Protein AF-A0A0F5IV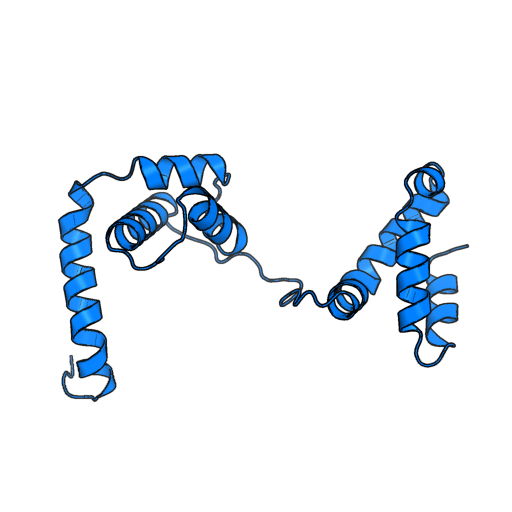I6-F1 (afdb_monomer_lite)

Radius of gyration: 23.57 Å; chains: 1; bounding box: 52×30×68 Å

Structure (mmCIF, N/CA/C/O backbone):
data_AF-A0A0F5IVI6-F1
#
_entry.id   AF-A0A0F5IVI6-F1
#
loop_
_atom_site.group_PDB
_atom_site.id
_atom_site.type_symbol
_atom_site.label_atom_id
_atom_site.label_alt_id
_atom_site.label_comp_id
_atom_site.label_asym_id
_atom_site.label_entity_id
_atom_site.label_seq_id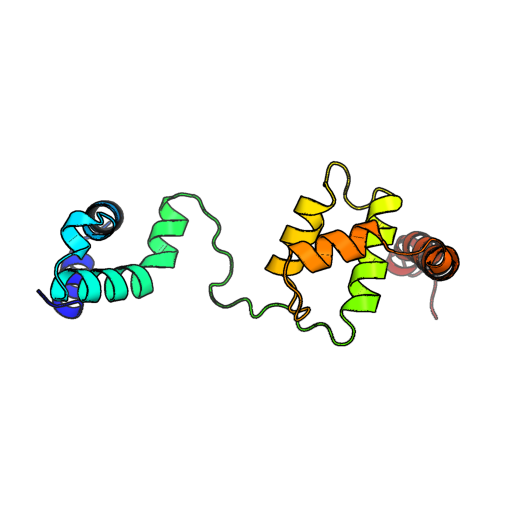
_atom_site.pdbx_PDB_ins_code
_atom_site.Cartn_x
_atom_site.Cartn_y
_atom_site.Cartn_z
_atom_site.occupancy
_atom_site.B_iso_or_equiv
_atom_site.auth_seq_id
_atom_site.auth_comp_id
_atom_site.auth_asym_id
_atom_site.auth_atom_id
_atom_site.pdbx_PDB_model_num
ATOM 1 N N . MET A 1 1 ? -19.161 0.985 30.254 1.00 63.16 1 MET A N 1
ATOM 2 C CA . MET A 1 1 ? -19.856 0.988 28.953 1.00 63.16 1 MET A CA 1
ATOM 3 C C . MET A 1 1 ? -19.177 -0.046 28.071 1.00 63.16 1 MET A C 1
ATOM 5 O O . MET A 1 1 ? -17.954 -0.024 27.989 1.00 63.16 1 MET A O 1
ATOM 9 N N . SER A 1 2 ? -19.932 -1.001 27.534 1.00 81.50 2 SER A N 1
ATOM 10 C CA . SER A 1 2 ? -19.431 -2.047 26.636 1.00 81.50 2 SER A CA 1
ATOM 11 C C . SER A 1 2 ? -19.755 -1.683 25.184 1.00 81.50 2 SER A C 1
ATOM 13 O O . SER A 1 2 ? -20.630 -0.854 24.934 1.00 81.50 2 SER A O 1
ATOM 15 N N . TYR A 1 3 ? -19.045 -2.290 24.232 1.00 82.56 3 TYR A N 1
ATOM 16 C CA . TYR A 1 3 ? -19.283 -2.054 22.808 1.00 82.56 3 TYR A CA 1
ATOM 17 C C . TYR A 1 3 ? -20.717 -2.407 22.352 1.00 82.56 3 TYR A C 1
ATOM 19 O O . TYR A 1 3 ? -21.322 -1.554 21.713 1.00 82.56 3 TYR A O 1
ATOM 27 N N . PRO A 1 4 ? -21.321 -3.549 22.747 1.00 85.38 4 PRO A N 1
ATOM 28 C CA . PRO A 1 4 ? -22.688 -3.885 22.330 1.00 85.38 4 PRO A CA 1
ATOM 29 C C . PRO A 1 4 ? -23.729 -2.834 22.737 1.00 85.38 4 PRO A C 1
ATOM 31 O O . PRO A 1 4 ? -24.605 -2.479 21.960 1.00 85.38 4 PRO A O 1
ATOM 34 N N . SER A 1 5 ? -23.598 -2.264 23.940 1.00 84.31 5 SER A N 1
ATOM 35 C CA . SER A 1 5 ? -24.501 -1.198 24.394 1.00 84.31 5 SER A CA 1
ATOM 36 C C . SER A 1 5 ? -24.305 0.114 23.627 1.00 84.31 5 SER A C 1
ATOM 38 O O . SER A 1 5 ? -25.240 0.904 23.502 1.00 84.31 5 SER A O 1
ATOM 40 N N . LEU A 1 6 ? -23.091 0.371 23.131 1.00 85.56 6 LEU A N 1
ATOM 41 C CA . LEU A 1 6 ? -22.793 1.531 22.294 1.00 85.56 6 LEU A CA 1
ATOM 42 C C . LEU A 1 6 ? -23.361 1.345 20.880 1.00 85.56 6 LEU A C 1
ATOM 44 O O . LEU A 1 6 ? -23.994 2.260 20.366 1.00 85.56 6 LEU A O 1
ATOM 48 N N . GLU A 1 7 ? -23.170 0.169 20.285 1.00 87.44 7 GLU A N 1
ATOM 49 C CA . GLU A 1 7 ? -23.711 -0.200 18.972 1.00 87.44 7 GLU A CA 1
ATOM 50 C C . GLU A 1 7 ? -25.238 -0.071 18.940 1.00 87.44 7 GLU A C 1
ATOM 52 O O . GLU A 1 7 ? -25.770 0.674 18.120 1.00 87.44 7 GLU A O 1
ATOM 57 N N . GLU A 1 8 ? -25.932 -0.653 19.922 1.00 88.31 8 GLU A N 1
ATOM 58 C CA . GLU A 1 8 ? -27.390 -0.548 20.043 1.00 88.31 8 GLU A CA 1
ATOM 59 C C . GLU A 1 8 ? -27.856 0.917 20.159 1.00 88.31 8 GLU A C 1
ATOM 61 O O . GLU A 1 8 ? -28.879 1.316 19.599 1.00 88.31 8 GLU A O 1
ATOM 66 N N . SER A 1 9 ? -27.084 1.756 20.858 1.00 85.69 9 SER A N 1
ATOM 67 C CA . SER A 1 9 ? -27.388 3.184 20.999 1.00 85.69 9 SER A CA 1
ATOM 68 C C . SER A 1 9 ? -27.209 3.949 19.684 1.00 85.69 9 SER A C 1
ATOM 70 O O . SER A 1 9 ? -28.005 4.836 19.381 1.00 85.69 9 SER A O 1
ATOM 72 N N . ILE A 1 10 ? -26.185 3.607 18.896 1.00 85.75 10 ILE A N 1
ATOM 73 C CA . ILE A 1 10 ? -25.909 4.204 17.582 1.00 85.75 10 ILE A CA 1
ATOM 74 C C . ILE A 1 10 ? -26.985 3.794 16.568 1.00 85.75 10 ILE A C 1
ATOM 76 O O . ILE A 1 10 ? -27.438 4.628 15.784 1.00 85.75 10 ILE A O 1
ATOM 80 N N . GLU A 1 11 ? -27.420 2.534 16.579 1.00 85.62 11 GLU A N 1
ATOM 81 C CA . GLU A 1 11 ? -28.422 2.007 15.642 1.00 85.62 11 GLU A CA 1
ATOM 82 C C . GLU A 1 11 ? -29.820 2.596 15.845 1.00 85.62 11 GLU A C 1
ATOM 84 O O . GLU A 1 11 ? -30.561 2.786 14.881 1.00 85.62 11 GLU A O 1
ATOM 89 N N . ARG A 1 12 ? -30.171 2.960 17.083 1.00 88.25 12 ARG A N 1
ATOM 90 C CA . ARG A 1 12 ? -31.447 3.625 17.394 1.00 88.25 12 ARG A CA 1
ATOM 91 C C . ARG A 1 12 ? -31.563 5.028 16.789 1.00 88.25 12 ARG A C 1
ATOM 93 O O . ARG A 1 12 ? -32.671 5.555 16.687 1.00 88.25 12 ARG A O 1
ATOM 100 N N . VAL A 1 13 ? -30.452 5.646 16.391 1.00 84.62 13 VAL A N 1
ATOM 101 C CA . VAL A 1 13 ? -30.432 6.995 15.822 1.00 84.62 13 VAL A CA 1
ATOM 102 C C . VAL A 1 13 ? -30.460 6.924 14.294 1.00 84.62 13 VAL A C 1
ATOM 104 O O . VAL A 1 13 ? -29.542 6.409 13.658 1.00 84.62 13 VAL A O 1
ATOM 107 N N . LYS A 1 14 ? -31.501 7.494 13.671 1.00 77.38 14 LYS A N 1
ATOM 108 C CA . LYS A 1 14 ? -31.527 7.687 12.211 1.00 77.38 14 LYS A CA 1
ATOM 109 C C . LYS A 1 14 ? -30.444 8.685 11.793 1.00 77.38 14 LYS A C 1
ATOM 111 O O . LYS A 1 14 ? -30.269 9.705 12.452 1.00 77.38 14 LYS A O 1
ATOM 116 N N . ASN A 1 15 ? -29.763 8.415 10.677 1.00 76.88 15 ASN A N 1
ATOM 117 C CA . ASN A 1 15 ? -28.647 9.227 10.169 1.00 76.88 15 ASN A CA 1
ATOM 118 C C . ASN A 1 15 ? -27.517 9.401 11.203 1.00 76.88 15 ASN A C 1
ATOM 120 O O . ASN A 1 15 ? -27.047 10.505 11.474 1.00 76.88 15 ASN A O 1
ATOM 124 N N . ASN A 1 16 ? -27.067 8.289 11.786 1.00 82.81 16 ASN A N 1
ATOM 125 C CA . ASN A 1 16 ? -26.068 8.264 12.856 1.00 82.81 16 ASN A CA 1
ATOM 126 C C . ASN A 1 16 ? -24.623 8.595 12.435 1.00 82.81 16 ASN A C 1
ATOM 128 O O . ASN A 1 16 ? -23.730 8.592 13.284 1.00 82.81 16 ASN A O 1
ATOM 132 N N . SER A 1 17 ? -24.369 8.914 11.166 1.00 81.44 17 SER A N 1
ATOM 133 C CA . SER A 1 17 ? -23.021 9.156 10.639 1.00 81.44 17 SER A CA 1
ATOM 134 C C . SER A 1 17 ? -22.271 10.265 11.383 1.00 81.44 17 SER A C 1
ATOM 136 O O . SER A 1 17 ? -21.089 10.115 11.685 1.00 81.44 17 SER A O 1
ATOM 138 N N . HIS A 1 18 ? -22.970 11.336 11.772 1.00 83.44 18 HIS A N 1
ATOM 139 C CA . HIS A 1 18 ? -22.389 12.413 12.576 1.00 83.44 18 HIS A CA 1
ATOM 140 C C . HIS A 1 18 ? -21.906 11.921 13.952 1.00 83.44 18 HIS A C 1
ATOM 142 O O . HIS A 1 18 ? -20.807 12.260 14.386 1.00 83.44 18 HIS A O 1
ATOM 148 N N . TYR A 1 19 ? -22.684 11.063 14.619 1.00 86.94 19 TYR A N 1
ATOM 149 C CA . TYR A 1 19 ? -22.314 10.495 15.918 1.00 86.94 19 TYR A CA 1
ATOM 150 C C . TYR A 1 19 ? -21.155 9.509 15.809 1.00 86.94 19 TYR A C 1
ATOM 152 O O . TYR A 1 19 ? -20.283 9.505 16.672 1.00 86.94 19 TYR A O 1
ATOM 160 N N . ILE A 1 20 ? -21.110 8.715 14.737 1.00 89.06 20 ILE A N 1
ATOM 161 C CA . ILE A 1 20 ? -19.980 7.823 14.453 1.00 89.06 20 ILE A CA 1
ATOM 162 C C . ILE A 1 20 ? -18.688 8.642 14.313 1.00 89.06 20 ILE A C 1
ATOM 164 O O . ILE A 1 20 ? -17.672 8.272 14.896 1.00 89.06 20 ILE A O 1
ATOM 168 N N . LEU A 1 21 ? -18.719 9.787 13.626 1.00 89.19 21 LEU A N 1
ATOM 169 C CA . LEU A 1 21 ? -17.545 10.658 13.518 1.00 89.19 21 LEU A CA 1
ATOM 170 C C . LEU A 1 21 ? -17.147 11.308 14.849 1.00 89.19 21 LEU A C 1
ATOM 172 O O . LEU A 1 21 ? -15.966 11.318 15.191 1.00 89.19 21 LEU A O 1
ATOM 176 N N . LEU A 1 22 ? -18.108 11.814 15.626 1.00 89.88 22 LEU A N 1
ATOM 177 C CA . LEU A 1 22 ? -17.824 12.375 16.952 1.00 89.88 22 LEU A CA 1
ATOM 178 C C . LEU A 1 22 ? -17.221 11.329 17.899 1.00 89.88 22 LEU A C 1
ATOM 180 O O . LEU A 1 22 ? -16.283 11.622 18.639 1.00 89.88 22 LEU A O 1
ATOM 184 N N . LEU A 1 23 ? -17.726 10.095 17.852 1.00 91.56 23 LEU A N 1
ATOM 185 C CA . LEU A 1 23 ? -17.176 8.978 18.614 1.00 91.56 23 LEU A CA 1
ATOM 186 C C . LEU A 1 23 ? -15.787 8.579 18.115 1.00 91.56 23 LEU A C 1
ATOM 188 O O . LEU A 1 23 ? -14.931 8.277 18.939 1.00 91.56 23 LEU A O 1
ATOM 192 N N . ALA A 1 24 ? -15.535 8.624 16.805 1.00 90.81 24 ALA A N 1
ATOM 193 C CA . ALA A 1 24 ? -14.205 8.398 16.246 1.00 90.81 24 ALA A CA 1
ATOM 194 C C . ALA A 1 24 ? -13.193 9.445 16.742 1.00 90.81 24 ALA A C 1
ATOM 196 O O . ALA A 1 24 ? -12.083 9.081 17.121 1.00 90.81 24 ALA A O 1
ATOM 197 N N . LEU A 1 25 ? -13.586 10.720 16.817 1.00 89.25 25 LEU A N 1
ATOM 198 C CA . LEU A 1 25 ? -12.772 11.789 17.408 1.00 89.25 25 LEU A CA 1
ATOM 199 C C . LEU A 1 25 ? -12.491 11.531 18.894 1.00 89.25 25 LEU A C 1
ATOM 201 O O . LEU A 1 25 ? -11.335 11.510 19.309 1.00 89.25 25 LEU A O 1
ATOM 205 N N . LEU A 1 26 ? -13.535 11.268 19.685 1.00 92.25 26 LEU A N 1
ATOM 206 C CA . LEU A 1 26 ? -13.413 11.036 21.126 1.00 92.25 26 LEU A CA 1
ATOM 207 C C . LEU A 1 26 ? -12.565 9.798 21.455 1.00 92.25 26 LEU A C 1
ATOM 209 O O . LEU A 1 26 ? -11.709 9.836 22.334 1.00 92.25 26 LEU A O 1
ATOM 213 N N . LEU A 1 27 ? -12.815 8.681 20.771 1.00 91.56 27 LEU A N 1
ATOM 214 C CA . LEU A 1 27 ? -12.124 7.411 21.007 1.00 91.56 27 LEU A CA 1
ATOM 215 C C . LEU A 1 27 ? -10.737 7.370 20.359 1.00 91.56 27 LEU A C 1
ATOM 217 O O . LEU A 1 27 ? -9.937 6.499 20.706 1.00 91.56 27 LEU A O 1
ATOM 221 N N . GLY A 1 28 ? -10.453 8.284 19.429 1.00 86.12 28 GLY A N 1
ATOM 222 C CA . GLY A 1 28 ? -9.134 8.492 18.841 1.00 86.12 28 GLY A CA 1
ATOM 223 C C . GLY A 1 28 ? -8.164 9.223 19.772 1.00 86.12 28 GLY A C 1
ATOM 224 O O . GLY A 1 28 ? -6.955 9.044 19.626 1.00 86.12 28 GLY A O 1
ATOM 225 N N . ASP A 1 29 ? -8.673 9.980 20.749 1.00 89.88 29 ASP A N 1
ATOM 226 C CA . ASP A 1 29 ? -7.858 10.754 21.687 1.00 89.88 29 ASP A CA 1
ATOM 227 C C . ASP A 1 29 ? -6.979 9.832 22.571 1.00 89.88 29 ASP A C 1
ATOM 229 O O . ASP A 1 29 ? -7.497 8.983 23.314 1.00 89.88 29 ASP A O 1
ATOM 233 N N . PRO A 1 30 ? -5.639 9.973 22.526 1.00 86.75 30 PRO A N 1
ATOM 234 C CA . PRO A 1 30 ? -4.728 9.153 23.319 1.00 86.75 30 PRO A CA 1
ATOM 235 C C . PRO A 1 30 ? -4.932 9.296 24.835 1.00 86.75 30 PRO A C 1
ATOM 237 O O . PRO A 1 30 ? -4.709 8.322 25.558 1.00 86.75 30 PRO A O 1
ATOM 240 N N . GLU A 1 31 ? -5.405 10.442 25.332 1.00 89.69 31 GLU A N 1
ATOM 241 C CA . GLU A 1 31 ? -5.694 10.656 26.755 1.00 89.69 31 GLU A CA 1
ATOM 242 C C . GLU A 1 31 ? -6.862 9.786 27.232 1.00 89.69 31 GLU A C 1
ATOM 244 O O . GLU A 1 31 ? -6.786 9.147 28.288 1.00 89.69 31 GLU A O 1
ATOM 249 N N . ILE A 1 32 ? -7.910 9.666 26.413 1.00 86.31 32 ILE A N 1
ATOM 250 C CA . ILE A 1 32 ? -9.057 8.786 26.679 1.00 86.31 32 ILE A CA 1
ATOM 251 C C . ILE A 1 32 ? -8.618 7.316 26.679 1.00 86.31 32 ILE A C 1
ATOM 253 O O . ILE A 1 32 ? -9.041 6.516 27.523 1.00 86.31 32 ILE A O 1
ATOM 257 N N . ARG A 1 33 ? -7.697 6.956 25.780 1.00 85.62 33 ARG A N 1
ATOM 258 C CA . ARG A 1 33 ? -7.196 5.585 25.610 1.00 85.62 33 ARG A CA 1
ATOM 259 C C . ARG A 1 33 ? -6.213 5.124 26.689 1.00 85.62 33 ARG A C 1
ATOM 261 O O . ARG A 1 33 ? -5.907 3.932 26.738 1.00 85.62 33 ARG A O 1
ATOM 268 N N . LYS A 1 34 ? -5.774 5.994 27.610 1.00 89.62 34 LYS A N 1
ATOM 269 C CA . LYS A 1 34 ? -4.951 5.593 28.774 1.00 89.62 34 LYS A CA 1
ATOM 270 C C . LYS A 1 34 ? -5.653 4.566 29.665 1.00 89.62 34 LYS A C 1
ATOM 272 O O . LYS A 1 34 ? -5.009 3.727 30.294 1.00 89.62 34 LYS A O 1
ATOM 277 N N . ARG A 1 35 ? -6.988 4.602 29.724 1.00 89.69 35 ARG A N 1
ATOM 278 C CA . ARG A 1 35 ? -7.783 3.634 30.489 1.00 89.69 35 ARG A CA 1
ATOM 279 C C . ARG A 1 35 ? -8.025 2.371 29.660 1.00 89.69 35 ARG A C 1
ATOM 281 O O . ARG A 1 35 ? -8.612 2.434 28.584 1.00 89.69 35 ARG A O 1
ATOM 288 N N . LYS A 1 36 ? -7.663 1.199 30.202 1.00 88.00 36 LYS A N 1
ATOM 289 C CA . LYS A 1 36 ? -7.806 -0.110 29.523 1.00 88.00 36 LYS A CA 1
ATOM 290 C C . LYS A 1 36 ? -9.211 -0.371 28.967 1.00 88.00 36 LYS A C 1
ATOM 292 O O . LYS A 1 36 ? -9.340 -0.862 27.851 1.00 88.00 36 LYS A O 1
ATOM 297 N N . THR A 1 37 ? -10.250 -0.030 29.724 1.00 88.25 37 THR A N 1
ATOM 298 C CA . THR A 1 37 ? -11.655 -0.189 29.314 1.00 88.25 37 THR A CA 1
ATOM 299 C C . THR A 1 37 ? -12.008 0.660 28.099 1.00 88.25 37 THR A C 1
ATOM 301 O O . THR A 1 37 ? -12.613 0.155 27.157 1.00 88.25 37 THR A O 1
ATOM 304 N N . TRP A 1 38 ? -11.585 1.924 28.087 1.00 90.25 38 TRP A N 1
ATOM 305 C CA . TRP A 1 38 ? -11.792 2.827 26.956 1.00 90.25 38 TRP A CA 1
ATOM 306 C C . TRP A 1 38 ? -10.977 2.411 25.734 1.00 90.25 38 TRP A C 1
ATOM 308 O O . TRP A 1 38 ? -11.492 2.456 24.624 1.00 90.25 38 TRP A O 1
ATOM 318 N N . ASN A 1 39 ? -9.755 1.909 25.922 1.00 90.00 39 ASN A N 1
ATOM 319 C CA . ASN A 1 39 ? -8.957 1.384 24.816 1.00 90.00 39 ASN A CA 1
ATOM 320 C C . ASN A 1 39 ? -9.579 0.121 24.189 1.00 90.00 39 ASN A C 1
ATOM 322 O O . ASN A 1 39 ? -9.570 -0.030 22.971 1.00 90.00 39 ASN A O 1
ATOM 326 N N . ALA A 1 40 ? -10.152 -0.776 25.000 1.00 90.50 40 ALA A N 1
ATOM 327 C CA . ALA A 1 40 ? -10.860 -1.959 24.503 1.00 90.50 40 ALA A CA 1
ATOM 328 C C . ALA A 1 40 ? -12.143 -1.587 23.736 1.00 90.50 40 ALA A C 1
ATOM 330 O O . ALA A 1 40 ? -12.423 -2.156 22.676 1.00 90.50 40 ALA A O 1
ATOM 331 N N . LEU A 1 41 ? -12.888 -0.597 24.241 1.00 91.62 41 LEU A N 1
ATOM 332 C CA . LEU A 1 41 ? -14.051 -0.032 23.558 1.00 91.62 41 LEU A CA 1
ATOM 333 C C . LEU A 1 41 ? -13.655 0.615 22.225 1.00 91.62 41 LEU A C 1
ATOM 335 O O . LEU A 1 41 ? -14.251 0.292 21.203 1.00 91.62 41 LEU A O 1
ATOM 339 N N . ALA A 1 42 ? -12.620 1.460 22.224 1.00 90.44 42 ALA A N 1
ATOM 340 C CA . ALA A 1 42 ? -12.092 2.111 21.029 1.00 90.44 42 ALA A CA 1
ATOM 341 C C . ALA A 1 42 ? -11.658 1.086 19.977 1.00 90.44 42 ALA A C 1
ATOM 343 O O . ALA A 1 42 ? -12.037 1.204 18.817 1.00 90.44 42 ALA A O 1
ATOM 344 N N . LYS A 1 43 ? -10.929 0.036 20.382 1.00 90.31 43 LYS A N 1
ATOM 345 C CA . LYS A 1 43 ? -10.509 -1.034 19.469 1.00 90.31 43 LYS A CA 1
ATOM 346 C C . LYS A 1 43 ? -11.712 -1.696 18.793 1.00 90.31 43 LYS A C 1
ATOM 348 O O . LYS A 1 43 ? -11.705 -1.852 17.581 1.00 90.31 43 LYS A O 1
ATOM 353 N N . SER A 1 44 ? -12.744 -2.036 19.563 1.00 91.19 44 SER A N 1
ATOM 354 C CA . SER A 1 44 ? -13.961 -2.666 19.028 1.00 91.19 44 SER A CA 1
ATOM 355 C C . SER A 1 44 ? -14.734 -1.715 18.106 1.00 91.19 44 SER A C 1
ATOM 357 O O . SER A 1 44 ? -15.140 -2.099 17.014 1.00 91.19 44 SER A O 1
ATOM 359 N N . PHE A 1 45 ? -14.861 -0.447 18.507 1.00 93.12 45 PHE A N 1
ATOM 360 C CA . PHE A 1 45 ? -15.508 0.598 17.718 1.00 93.12 45 PHE A CA 1
ATOM 361 C C . PHE A 1 45 ? -14.823 0.814 16.365 1.00 93.12 45 PHE A C 1
ATOM 363 O O . PHE A 1 45 ? -15.483 0.746 15.330 1.00 93.12 45 PHE A O 1
ATOM 370 N N . PHE A 1 46 ? -13.505 1.030 16.353 1.00 89.81 46 PHE A N 1
ATOM 371 C CA . PHE A 1 46 ? -12.775 1.263 15.111 1.00 89.81 46 PHE A CA 1
ATOM 372 C C . PHE A 1 46 ? -12.778 0.038 14.203 1.00 89.81 46 PHE A C 1
ATOM 374 O O . PHE A 1 46 ? -12.866 0.226 13.000 1.00 89.81 46 PHE A O 1
ATOM 381 N N . THR A 1 47 ? -12.744 -1.189 14.732 1.00 89.00 47 THR A N 1
ATOM 382 C CA . THR A 1 47 ? -12.871 -2.400 13.902 1.00 89.00 47 THR A CA 1
ATOM 383 C C . THR A 1 47 ? -14.197 -2.428 13.140 1.00 89.00 47 THR A C 1
ATOM 385 O O . THR A 1 47 ? -14.198 -2.678 11.940 1.00 89.00 47 THR A O 1
ATOM 388 N N . ASN A 1 48 ? -15.311 -2.125 13.808 1.00 89.31 48 ASN A N 1
ATOM 389 C CA . ASN A 1 48 ? -16.645 -2.312 13.230 1.00 89.31 48 ASN A CA 1
ATOM 390 C C . ASN A 1 48 ? -17.155 -1.106 12.426 1.00 89.31 48 ASN A C 1
ATOM 392 O O . ASN A 1 48 ? -17.984 -1.266 11.535 1.00 89.31 48 ASN A O 1
ATOM 396 N N . TYR A 1 49 ? -16.659 0.104 12.703 1.00 87.81 49 TYR A N 1
ATOM 397 C CA . TYR A 1 49 ? -17.074 1.322 11.995 1.00 87.81 49 TYR A CA 1
ATOM 398 C C . TYR A 1 49 ? -16.022 1.863 11.017 1.00 87.81 49 TYR A C 1
ATOM 400 O O . TYR A 1 49 ? -16.263 2.904 10.404 1.00 87.81 49 TYR A O 1
ATOM 408 N N . ARG A 1 50 ? -14.887 1.170 10.824 1.00 84.56 50 ARG A N 1
ATOM 409 C CA . ARG A 1 50 ? -13.780 1.604 9.949 1.00 84.56 50 ARG A CA 1
ATOM 410 C C . ARG A 1 50 ? -14.253 2.048 8.570 1.00 84.56 50 ARG A C 1
ATOM 412 O O . ARG A 1 50 ? -13.953 3.163 8.160 1.00 84.56 50 ARG A O 1
ATOM 419 N N . GLU A 1 51 ? -14.989 1.189 7.873 1.00 80.00 51 GLU A N 1
ATOM 420 C CA . GLU A 1 51 ? -15.444 1.449 6.503 1.00 80.00 51 GLU A CA 1
ATOM 421 C C . GLU A 1 51 ? -16.368 2.665 6.441 1.00 80.00 51 GLU A C 1
ATOM 423 O O . GLU A 1 51 ? -16.169 3.554 5.618 1.00 80.00 51 GLU A O 1
ATOM 428 N N . LYS A 1 52 ? -17.330 2.758 7.369 1.00 82.25 52 LYS A N 1
ATOM 429 C CA . LYS A 1 52 ? -18.251 3.899 7.457 1.00 82.25 52 LYS A CA 1
ATOM 430 C C . LYS A 1 52 ? -17.513 5.210 7.727 1.00 82.25 52 LYS A C 1
ATOM 432 O O . LYS A 1 52 ? -17.860 6.217 7.120 1.00 82.25 52 LYS A O 1
ATOM 437 N N . ILE A 1 53 ? -16.509 5.201 8.608 1.00 85.44 53 ILE A N 1
ATOM 438 C CA . ILE A 1 53 ? -15.676 6.376 8.908 1.00 85.44 53 ILE A CA 1
ATOM 439 C C . ILE A 1 53 ? -14.882 6.791 7.665 1.00 85.44 53 ILE A C 1
ATOM 441 O O . ILE A 1 53 ? -14.919 7.958 7.287 1.00 85.44 53 ILE A O 1
ATOM 445 N N . LEU A 1 54 ? -14.202 5.846 7.009 1.00 80.19 54 LEU A N 1
ATOM 446 C CA . LEU A 1 54 ? -13.403 6.117 5.810 1.00 80.19 54 LEU A CA 1
ATOM 447 C C . LEU A 1 54 ? -14.265 6.674 4.673 1.00 80.19 54 LEU A C 1
ATOM 449 O O . LEU A 1 54 ? -13.923 7.712 4.110 1.00 80.19 54 LEU A O 1
ATOM 453 N N . HIS A 1 55 ? -15.419 6.054 4.424 1.00 78.62 55 HIS A N 1
ATOM 454 C CA . HIS A 1 55 ? -16.373 6.511 3.422 1.00 78.62 55 HIS A CA 1
ATOM 455 C C . HIS A 1 55 ? -16.875 7.933 3.712 1.00 78.62 55 HIS A C 1
ATOM 457 O O . HIS A 1 55 ? -16.913 8.768 2.812 1.00 78.62 55 HIS A O 1
ATOM 463 N N . HIS A 1 56 ? -17.206 8.254 4.971 1.00 78.00 56 HIS A N 1
ATOM 464 C CA . HIS A 1 56 ? -17.624 9.613 5.343 1.00 78.00 56 HIS A CA 1
ATOM 465 C C . HIS A 1 56 ? -16.511 10.653 5.176 1.00 78.00 56 HIS A C 1
ATOM 467 O O . HIS A 1 56 ? -16.791 11.809 4.876 1.00 78.00 56 HIS A O 1
ATOM 473 N N . CYS A 1 57 ? -15.255 10.246 5.350 1.00 76.94 57 CYS A N 1
ATOM 474 C CA . CYS A 1 57 ? -14.089 11.097 5.136 1.00 76.94 57 CYS A CA 1
ATOM 475 C C . CYS A 1 57 ? -13.676 11.205 3.654 1.00 76.94 57 CYS A C 1
ATOM 477 O O . CYS A 1 57 ? -12.657 11.827 3.366 1.00 76.94 57 CYS A O 1
ATOM 479 N N . GLY A 1 58 ? -14.433 10.612 2.723 1.00 68.88 58 GLY A N 1
ATOM 480 C CA . GLY A 1 58 ? -14.143 10.654 1.288 1.00 68.88 58 GLY A CA 1
ATOM 481 C C . GLY A 1 58 ? -13.020 9.715 0.839 1.00 68.88 58 GLY A C 1
ATOM 482 O O . GLY A 1 58 ? -12.556 9.833 -0.292 1.00 68.88 58 GLY A O 1
ATOM 483 N N . TYR A 1 59 ? -12.583 8.785 1.694 1.00 67.81 59 TYR A N 1
ATOM 484 C CA . TYR A 1 59 ? -11.631 7.748 1.308 1.00 67.81 59 TYR A CA 1
ATOM 485 C C . TYR A 1 59 ? -12.382 6.579 0.668 1.00 67.81 59 TYR A C 1
ATOM 487 O O . TYR A 1 59 ? -13.215 5.938 1.316 1.00 67.81 59 TYR A O 1
ATOM 495 N N . ASP A 1 60 ? -12.053 6.273 -0.587 1.00 58.19 60 ASP A N 1
ATOM 496 C CA . ASP A 1 60 ? -12.406 4.994 -1.197 1.00 58.19 60 ASP A CA 1
ATOM 497 C C . ASP A 1 60 ? -11.490 3.921 -0.598 1.00 58.19 60 ASP A C 1
ATOM 499 O O . ASP A 1 60 ? -10.30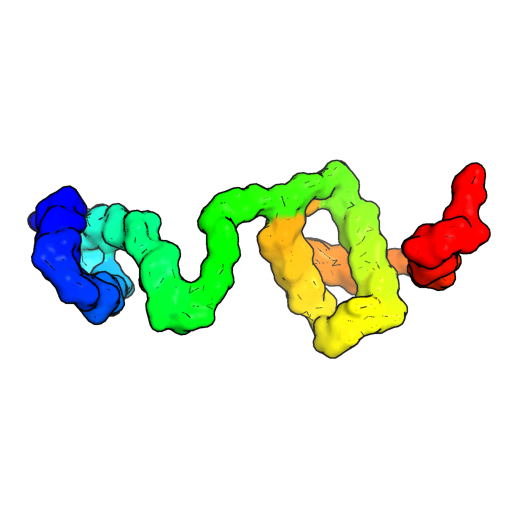9 3.814 -0.928 1.00 58.19 60 ASP A O 1
ATOM 503 N N . ALA A 1 61 ? -12.005 3.197 0.395 1.00 52.69 61 ALA A N 1
ATOM 504 C CA . ALA A 1 61 ? -11.215 2.246 1.168 1.00 52.69 61 ALA A CA 1
ATOM 505 C C . ALA A 1 61 ? -10.875 0.963 0.388 1.00 52.69 61 ALA A C 1
ATOM 507 O O . ALA A 1 61 ? -10.147 0.121 0.920 1.00 52.69 61 ALA A O 1
ATOM 508 N N . GLY A 1 62 ? -11.400 0.799 -0.834 1.00 54.00 62 GLY A N 1
ATOM 509 C CA . GLY A 1 62 ? -11.386 -0.477 -1.541 1.00 54.00 62 GLY A CA 1
ATOM 510 C C . GLY A 1 62 ? -12.037 -1.604 -0.714 1.00 54.00 62 GLY A C 1
ATOM 511 O O . GLY A 1 62 ? -12.498 -1.397 0.411 1.00 54.00 62 GLY A O 1
ATOM 512 N N . PRO A 1 63 ? -12.108 -2.834 -1.242 1.00 52.09 63 PRO A N 1
ATOM 513 C CA . PRO A 1 63 ? -12.518 -3.989 -0.452 1.00 52.09 63 PRO A CA 1
ATOM 514 C C . PRO A 1 63 ? -11.609 -4.158 0.778 1.00 52.09 63 PRO A C 1
ATOM 516 O O . PRO A 1 63 ? -10.393 -4.288 0.641 1.00 52.09 63 PRO A O 1
ATOM 519 N N . ALA A 1 64 ? -12.195 -4.226 1.978 1.00 49.66 64 ALA A N 1
ATOM 520 C CA . ALA A 1 64 ? -11.473 -4.309 3.255 1.00 49.66 64 ALA A CA 1
ATOM 521 C C . ALA A 1 64 ? -10.537 -5.527 3.413 1.00 49.66 64 ALA A C 1
ATOM 523 O O . ALA A 1 64 ? -9.717 -5.545 4.332 1.00 49.66 64 ALA A O 1
ATOM 524 N N . ASN A 1 65 ? -10.626 -6.501 2.500 1.00 51.59 65 ASN A N 1
ATOM 525 C CA . ASN A 1 65 ? -9.855 -7.743 2.467 1.00 51.59 65 ASN A CA 1
ATOM 526 C C . ASN A 1 65 ? -9.217 -7.992 1.090 1.00 51.59 65 ASN A C 1
ATOM 528 O O . ASN A 1 65 ? -9.282 -9.107 0.575 1.00 51.59 65 ASN A O 1
ATOM 532 N N . LEU A 1 66 ? -8.628 -6.978 0.454 1.00 54.94 66 LEU A N 1
ATOM 533 C CA . LEU A 1 66 ? -7.707 -7.250 -0.651 1.00 54.94 66 LEU A CA 1
ATOM 534 C C . LEU A 1 66 ? -6.472 -7.956 -0.079 1.00 54.94 66 LEU A C 1
ATOM 536 O O . LEU A 1 66 ? -5.504 -7.319 0.341 1.00 54.94 66 LEU A O 1
ATOM 540 N N . GLU A 1 67 ? -6.522 -9.290 -0.022 1.00 64.69 67 GLU A N 1
ATOM 541 C CA . GLU A 1 67 ? -5.301 -10.082 0.046 1.00 64.69 67 GLU A CA 1
ATOM 542 C C . GLU A 1 67 ? -4.405 -9.608 -1.092 1.00 64.69 67 GLU A C 1
ATOM 544 O O . GLU A 1 67 ? -4.803 -9.599 -2.261 1.00 64.69 67 GLU A O 1
ATOM 549 N N . ARG A 1 68 ? -3.203 -9.153 -0.734 1.00 77.50 68 ARG A N 1
ATOM 550 C CA . ARG A 1 68 ? -2.231 -8.728 -1.731 1.00 77.50 68 ARG A CA 1
ATOM 551 C C . ARG A 1 68 ? -1.984 -9.881 -2.696 1.00 77.50 68 ARG A C 1
ATOM 553 O O . ARG A 1 68 ? -1.795 -11.024 -2.271 1.00 77.50 68 ARG A O 1
ATOM 560 N N . ILE A 1 69 ? -1.933 -9.570 -3.983 1.00 84.19 69 ILE A N 1
ATOM 561 C CA . ILE A 1 69 ? -1.756 -10.566 -5.036 1.00 84.19 69 ILE A CA 1
ATOM 562 C C . ILE A 1 69 ? -0.408 -11.256 -4.821 1.00 84.19 69 ILE A C 1
ATOM 564 O O . ILE A 1 69 ? 0.641 -10.608 -4.819 1.00 84.19 69 ILE A O 1
ATOM 568 N N . ARG A 1 70 ? -0.425 -12.574 -4.602 1.00 89.44 70 ARG A N 1
ATOM 569 C CA . ARG A 1 70 ? 0.798 -13.346 -4.369 1.00 89.44 70 ARG A CA 1
ATOM 570 C C . ARG A 1 70 ? 1.634 -13.402 -5.640 1.00 89.44 70 ARG A C 1
ATOM 572 O O . ARG A 1 70 ? 1.166 -13.882 -6.668 1.00 89.44 70 ARG A O 1
ATOM 579 N N . ILE A 1 71 ? 2.892 -12.989 -5.533 1.00 88.44 71 ILE A N 1
ATOM 580 C CA . ILE A 1 71 ? 3.860 -13.101 -6.621 1.00 88.44 71 ILE A CA 1
ATOM 581 C C . ILE A 1 71 ? 4.738 -14.329 -6.385 1.00 88.44 71 ILE A C 1
ATOM 583 O O . ILE A 1 71 ? 5.347 -14.477 -5.328 1.00 88.44 71 ILE A O 1
ATOM 587 N N . VAL A 1 72 ? 4.775 -15.225 -7.373 1.00 88.38 72 VAL A N 1
ATOM 588 C CA . VAL A 1 72 ? 5.561 -16.470 -7.315 1.00 88.38 72 VAL A CA 1
ATOM 589 C C . VAL A 1 72 ? 7.059 -16.180 -7.426 1.00 88.38 72 VAL A C 1
ATOM 591 O O . VAL A 1 72 ? 7.842 -16.762 -6.681 1.00 88.38 72 VAL A O 1
ATOM 594 N N . GLU A 1 73 ? 7.442 -15.228 -8.283 1.00 87.38 73 GLU A N 1
ATOM 595 C CA . GLU A 1 73 ? 8.834 -14.804 -8.486 1.00 87.38 73 GLU A CA 1
ATOM 596 C C . GLU A 1 73 ? 9.007 -13.290 -8.260 1.00 87.38 73 GLU A C 1
ATOM 598 O O . GLU A 1 73 ? 9.020 -12.503 -9.211 1.00 87.38 73 GLU A O 1
ATOM 603 N N . PRO A 1 74 ? 9.122 -12.843 -6.994 1.00 89.94 74 PRO A N 1
ATOM 604 C CA . PRO A 1 74 ? 9.124 -11.423 -6.643 1.00 89.94 74 PRO A CA 1
ATOM 605 C C . PRO A 1 74 ? 10.250 -10.611 -7.278 1.00 89.94 74 PRO A C 1
ATOM 607 O O . PRO A 1 74 ? 10.032 -9.476 -7.691 1.00 89.94 74 PRO A O 1
ATOM 610 N N . LYS A 1 75 ? 11.453 -11.184 -7.369 1.00 88.31 75 LYS A N 1
ATOM 611 C CA . LYS A 1 75 ? 12.616 -10.495 -7.935 1.00 88.31 75 LYS A CA 1
ATOM 612 C C . LYS A 1 75 ? 12.435 -10.229 -9.431 1.00 88.31 75 LYS A C 1
ATOM 614 O O . LYS A 1 75 ? 12.572 -9.086 -9.852 1.00 88.31 75 LYS A O 1
ATOM 619 N N . LEU A 1 76 ? 12.033 -11.258 -10.181 1.00 85.38 76 LEU A N 1
ATOM 620 C CA . LEU A 1 76 ? 11.755 -11.156 -11.610 1.00 85.38 76 LEU A CA 1
ATOM 621 C C . LEU A 1 76 ? 10.632 -10.145 -11.875 1.00 85.38 76 LEU A C 1
ATOM 623 O O . LEU A 1 76 ? 10.776 -9.263 -12.713 1.00 85.38 76 LEU A O 1
ATOM 627 N N . PHE A 1 77 ? 9.539 -10.212 -11.109 1.00 90.56 77 PHE A N 1
ATOM 628 C CA . PHE A 1 77 ? 8.449 -9.237 -11.191 1.00 90.56 77 PHE A CA 1
ATOM 629 C C . PHE A 1 77 ? 8.932 -7.792 -10.980 1.00 90.56 77 PHE A C 1
ATOM 631 O O . PHE A 1 77 ? 8.565 -6.902 -11.741 1.00 90.56 77 PHE A O 1
ATOM 638 N N . ILE A 1 78 ? 9.776 -7.539 -9.976 1.00 92.00 78 ILE A N 1
ATOM 639 C CA . ILE A 1 78 ? 10.294 -6.188 -9.712 1.00 92.00 78 ILE A CA 1
ATOM 640 C C . ILE A 1 78 ? 11.231 -5.721 -10.835 1.00 92.00 78 ILE A C 1
ATOM 642 O O . ILE A 1 78 ? 11.191 -4.551 -11.210 1.00 92.00 78 ILE A O 1
ATOM 646 N N . GLU A 1 79 ? 12.030 -6.617 -11.412 1.00 86.12 79 GLU A N 1
ATOM 647 C CA . GLU A 1 79 ? 12.865 -6.313 -12.580 1.00 86.12 79 GLU A CA 1
ATOM 648 C C . GLU A 1 79 ? 12.000 -5.936 -13.800 1.00 86.12 79 GLU A C 1
ATOM 650 O O . GLU A 1 79 ? 12.274 -4.923 -14.448 1.00 86.12 79 GLU A O 1
ATOM 655 N N . TYR A 1 80 ? 10.882 -6.639 -14.034 1.00 84.25 80 TYR A N 1
ATOM 656 C CA . TYR A 1 80 ? 9.881 -6.263 -15.044 1.00 84.25 80 TYR A CA 1
ATOM 657 C C . TYR A 1 80 ? 9.313 -4.856 -14.809 1.00 84.25 80 TYR A C 1
ATOM 659 O O . TYR A 1 80 ? 9.307 -4.027 -15.724 1.00 84.25 80 TYR A O 1
ATOM 667 N N . MET A 1 81 ? 8.868 -4.569 -13.582 1.00 90.00 81 MET A N 1
ATOM 668 C CA . MET A 1 81 ? 8.305 -3.263 -13.218 1.00 90.00 81 MET A CA 1
ATOM 669 C C . MET A 1 81 ? 9.332 -2.134 -13.374 1.00 90.00 81 MET A C 1
ATOM 671 O O 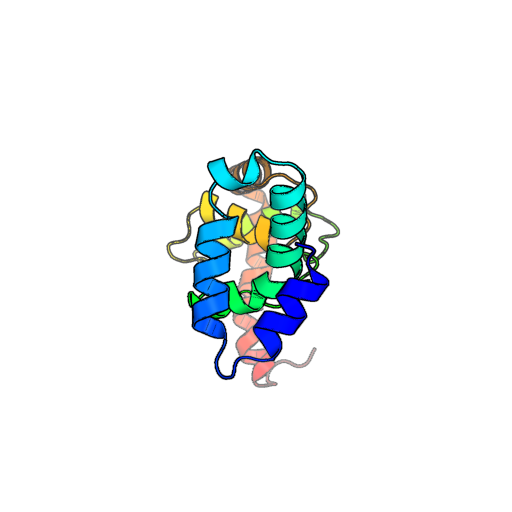. MET A 1 81 ? 8.990 -1.053 -13.850 1.00 90.00 81 MET A O 1
ATOM 675 N N . SER A 1 82 ? 10.599 -2.387 -13.028 1.00 88.75 82 SER A N 1
ATOM 676 C CA . SER A 1 82 ? 11.692 -1.424 -13.215 1.00 88.75 82 SER A CA 1
ATOM 677 C C . SER A 1 82 ? 11.879 -1.051 -14.680 1.00 88.75 82 SER A C 1
ATOM 679 O O . SER A 1 82 ? 12.021 0.122 -15.024 1.00 88.75 82 SER A O 1
ATOM 681 N N . GLY A 1 83 ? 11.845 -2.028 -15.577 1.00 82.31 83 GLY A N 1
ATOM 682 C CA . GLY A 1 83 ? 12.018 -1.713 -16.981 1.00 82.31 83 GLY A CA 1
ATOM 683 C C . GLY A 1 83 ? 10.804 -1.021 -17.601 1.00 82.31 83 GLY A C 1
ATOM 684 O O . GLY A 1 83 ? 10.982 -0.065 -18.351 1.00 82.31 83 GLY A O 1
ATOM 685 N N . MET A 1 84 ? 9.575 -1.397 -17.222 1.00 83.50 84 MET A N 1
ATOM 686 C CA . MET A 1 84 ? 8.367 -0.639 -17.602 1.00 83.50 84 MET A CA 1
ATOM 687 C C . MET A 1 84 ? 8.464 0.832 -17.167 1.00 83.50 84 MET A C 1
ATOM 689 O O . MET A 1 84 ? 8.131 1.737 -17.934 1.00 83.50 84 MET A O 1
ATOM 693 N N . PHE A 1 85 ? 8.991 1.072 -15.964 1.00 87.12 85 PHE A N 1
ATOM 694 C CA . PHE A 1 85 ? 9.258 2.409 -15.444 1.00 87.12 85 PHE A CA 1
ATOM 695 C C . PHE A 1 85 ? 10.255 3.190 -16.297 1.00 87.12 85 PHE A C 1
ATOM 697 O O . PHE A 1 85 ? 9.964 4.312 -16.705 1.00 87.12 85 PHE A O 1
ATOM 704 N N . ARG A 1 86 ? 11.394 2.586 -16.654 1.00 82.56 86 ARG A N 1
ATOM 705 C CA . ARG A 1 86 ? 12.420 3.239 -17.489 1.00 82.56 86 ARG A CA 1
ATOM 706 C C . ARG A 1 86 ? 11.924 3.627 -18.883 1.00 82.56 86 ARG A C 1
ATOM 708 O O . ARG A 1 86 ? 12.438 4.583 -19.456 1.00 82.56 86 ARG A O 1
ATOM 715 N N . TYR A 1 87 ? 10.932 2.919 -19.419 1.00 76.12 87 TYR A N 1
ATOM 716 C CA . TYR A 1 87 ? 10.316 3.226 -20.714 1.00 76.12 87 TYR A CA 1
ATOM 717 C C . TYR A 1 87 ? 9.090 4.147 -20.621 1.00 76.12 87 TYR A C 1
ATOM 719 O O . TYR A 1 87 ? 8.398 4.342 -21.619 1.00 76.12 87 TYR A O 1
ATOM 727 N N . GLY A 1 88 ? 8.835 4.739 -19.451 1.00 79.56 88 GLY A N 1
ATOM 728 C CA . GLY A 1 88 ? 7.822 5.778 -19.277 1.00 79.56 88 GLY A CA 1
ATOM 729 C C . GLY A 1 88 ? 6.389 5.265 -19.134 1.00 79.56 88 GLY A C 1
ATOM 730 O O . GLY A 1 88 ? 5.461 6.053 -19.272 1.00 79.56 88 GLY A O 1
ATOM 731 N N . MET A 1 89 ? 6.175 3.976 -18.835 1.00 81.25 89 MET A N 1
ATOM 732 C CA . MET A 1 89 ? 4.817 3.438 -18.635 1.00 81.25 89 MET A CA 1
ATOM 733 C C . MET A 1 89 ? 4.129 3.949 -17.363 1.00 81.25 89 MET A C 1
ATOM 735 O O . MET A 1 89 ? 2.915 3.813 -17.241 1.00 81.25 89 MET A O 1
ATOM 739 N N . PHE A 1 90 ? 4.890 4.509 -16.419 1.00 83.12 90 PHE A N 1
ATOM 740 C CA . PHE A 1 90 ? 4.370 5.045 -15.159 1.00 83.12 90 PHE A CA 1
ATOM 741 C C . PHE A 1 90 ? 4.466 6.578 -15.073 1.00 83.12 90 PHE A C 1
ATOM 743 O O . PHE A 1 90 ? 4.396 7.119 -13.977 1.00 83.12 90 PHE A O 1
ATOM 750 N N . GLU A 1 91 ? 4.603 7.274 -16.210 1.00 80.94 91 GLU A N 1
ATOM 751 C CA . GLU A 1 91 ? 4.570 8.746 -16.312 1.00 80.94 91 GLU A CA 1
ATOM 752 C C . GLU A 1 91 ? 5.414 9.468 -15.232 1.00 80.94 91 GLU A C 1
ATOM 754 O O . GLU A 1 91 ? 6.613 9.214 -15.133 1.00 80.94 91 GLU A O 1
ATOM 759 N N . GLU A 1 92 ? 4.812 10.366 -14.438 1.00 83.38 92 GLU A N 1
ATOM 760 C CA . GLU A 1 92 ? 5.468 11.172 -13.391 1.00 83.38 92 GLU A CA 1
ATOM 761 C C . GLU A 1 92 ? 5.776 10.398 -12.094 1.00 83.38 92 GLU A C 1
ATOM 763 O O . GLU A 1 92 ? 6.198 10.990 -11.102 1.00 83.38 92 GLU A O 1
ATOM 768 N N . CYS A 1 93 ? 5.576 9.079 -12.070 1.00 87.81 93 CYS A N 1
ATOM 769 C CA . CYS A 1 93 ? 5.845 8.265 -10.892 1.00 87.81 93 CYS A CA 1
ATOM 770 C C . CYS A 1 93 ? 7.347 8.243 -10.562 1.00 87.81 93 CYS A C 1
ATOM 772 O O . CYS A 1 93 ? 8.199 8.092 -11.436 1.00 87.81 93 CYS A O 1
ATOM 774 N N . SER A 1 94 ? 7.685 8.346 -9.279 1.00 92.06 94 SER A N 1
ATOM 775 C CA . SER A 1 94 ? 9.027 8.086 -8.749 1.00 92.06 94 SER A CA 1
ATOM 776 C C . SER A 1 94 ? 9.243 6.600 -8.434 1.00 92.06 94 SER A C 1
ATOM 778 O O . SER A 1 94 ? 8.301 5.817 -8.293 1.00 92.06 94 SER A O 1
ATOM 780 N N . TYR A 1 95 ? 10.502 6.184 -8.262 1.00 93.06 95 TYR A N 1
ATOM 781 C CA . TYR A 1 95 ? 10.820 4.817 -7.827 1.00 93.06 95 TYR A CA 1
ATOM 782 C C . TYR A 1 95 ? 10.221 4.492 -6.450 1.00 93.06 95 TYR A C 1
ATOM 784 O O . TYR A 1 95 ? 9.804 3.362 -6.194 1.00 93.06 95 TYR A O 1
ATOM 792 N N . GLU A 1 96 ? 10.180 5.480 -5.561 1.00 93.38 96 GLU A N 1
ATOM 793 C CA . GLU A 1 96 ? 9.616 5.389 -4.220 1.00 93.38 96 GLU A CA 1
ATOM 794 C C . GLU A 1 96 ? 8.100 5.173 -4.253 1.00 93.38 96 GLU A C 1
ATOM 796 O O . GLU A 1 96 ? 7.588 4.327 -3.511 1.00 93.38 96 GLU A O 1
ATOM 801 N N . GLU A 1 97 ? 7.399 5.895 -5.130 1.00 91.62 97 GLU A N 1
ATOM 802 C CA . GLU A 1 97 ? 5.959 5.741 -5.352 1.00 91.62 97 GLU A CA 1
ATOM 803 C C . GLU A 1 97 ? 5.643 4.396 -5.999 1.00 91.62 97 GLU A C 1
ATOM 805 O O . GLU A 1 97 ? 4.781 3.674 -5.498 1.00 91.62 97 GLU A O 1
ATOM 810 N N . LEU A 1 98 ? 6.398 3.992 -7.027 1.00 94.12 98 LEU A N 1
ATOM 811 C CA . LEU A 1 98 ? 6.223 2.688 -7.662 1.00 94.12 98 LEU A CA 1
ATOM 812 C C . LEU A 1 98 ? 6.436 1.543 -6.663 1.00 94.12 98 LEU A C 1
ATOM 814 O O . LEU A 1 98 ? 5.638 0.607 -6.607 1.00 94.12 98 LEU A O 1
ATOM 818 N N . ALA A 1 99 ? 7.472 1.623 -5.826 1.00 94.19 99 ALA A N 1
ATOM 819 C CA . ALA A 1 99 ? 7.694 0.651 -4.758 1.00 94.19 99 ALA A CA 1
ATOM 820 C C . ALA A 1 99 ? 6.540 0.635 -3.744 1.00 94.19 99 ALA A C 1
ATOM 822 O O . ALA A 1 99 ? 6.165 -0.434 -3.255 1.00 94.19 99 ALA A O 1
ATOM 823 N N . GLY A 1 100 ? 5.971 1.805 -3.438 1.00 88.50 100 GLY A N 1
ATOM 824 C CA . GLY A 1 100 ? 4.789 1.948 -2.592 1.00 88.50 100 GLY A CA 1
ATOM 825 C C . GLY A 1 100 ? 3.573 1.235 -3.176 1.00 88.50 100 GLY A C 1
ATOM 826 O O . GLY A 1 100 ? 2.959 0.420 -2.489 1.00 88.50 100 GLY A O 1
ATOM 827 N N . PHE A 1 101 ? 3.275 1.461 -4.458 1.00 89.38 101 PHE A N 1
ATOM 828 C CA . PHE A 1 101 ? 2.182 0.781 -5.156 1.00 89.38 101 PHE A CA 1
ATOM 829 C C . PHE A 1 101 ? 2.394 -0.730 -5.219 1.00 89.38 101 PHE A C 1
ATOM 831 O O . PHE A 1 101 ? 1.466 -1.496 -4.953 1.00 89.38 101 PHE A O 1
ATOM 838 N N . ILE A 1 102 ? 3.624 -1.174 -5.489 1.00 91.25 102 ILE A N 1
ATOM 839 C CA . ILE A 1 102 ? 3.946 -2.600 -5.509 1.00 91.25 102 ILE A CA 1
ATOM 840 C C . ILE A 1 102 ? 3.708 -3.229 -4.132 1.00 91.25 102 ILE A C 1
ATOM 842 O O . ILE A 1 102 ? 3.045 -4.259 -4.041 1.00 91.25 102 ILE A O 1
ATOM 846 N N . ASN A 1 103 ? 4.202 -2.609 -3.057 1.00 90.06 103 ASN A N 1
ATOM 847 C CA . ASN A 1 103 ? 4.023 -3.121 -1.697 1.00 90.06 103 ASN A CA 1
ATOM 848 C C . ASN A 1 103 ? 2.555 -3.075 -1.240 1.00 90.06 103 ASN A C 1
ATOM 850 O O . ASN A 1 103 ? 2.133 -3.898 -0.430 1.00 90.06 103 ASN A O 1
ATOM 854 N N . LEU A 1 104 ? 1.769 -2.125 -1.749 1.00 85.31 104 LEU A N 1
ATOM 855 C CA . LEU A 1 104 ? 0.348 -2.005 -1.442 1.00 85.31 104 LEU A CA 1
ATOM 856 C C . LEU A 1 104 ? -0.471 -3.140 -2.073 1.00 85.31 104 LEU A C 1
ATOM 858 O O . LEU A 1 104 ? -1.335 -3.708 -1.408 1.00 85.31 104 LEU A O 1
ATOM 862 N N . VAL A 1 105 ? -0.194 -3.469 -3.336 1.00 86.38 105 VAL A N 1
ATOM 863 C CA . VAL A 1 105 ? -1.032 -4.368 -4.147 1.00 86.38 105 VAL A CA 1
ATOM 864 C C . VAL A 1 105 ? -0.528 -5.812 -4.138 1.00 86.38 105 VAL A C 1
ATOM 866 O O . VAL A 1 105 ? -1.331 -6.746 -4.147 1.00 86.38 105 VAL A O 1
ATOM 869 N N . PHE A 1 106 ? 0.788 -6.022 -4.097 1.00 88.81 106 PHE A N 1
ATOM 870 C CA . PHE A 1 106 ? 1.408 -7.328 -4.307 1.00 88.81 106 PHE A CA 1
ATOM 871 C C . PHE A 1 106 ? 2.101 -7.847 -3.047 1.00 88.81 106 PHE A C 1
ATOM 873 O O . PHE A 1 106 ? 2.772 -7.120 -2.313 1.00 88.81 106 PHE A O 1
ATOM 880 N N . ASN A 1 107 ? 1.954 -9.147 -2.791 1.00 89.19 107 ASN A N 1
ATOM 881 C CA . ASN A 1 107 ? 2.717 -9.837 -1.765 1.00 89.19 107 ASN A CA 1
ATOM 882 C C . ASN A 1 107 ? 3.999 -10.377 -2.398 1.00 89.19 107 ASN A C 1
ATOM 884 O O . ASN A 1 107 ? 4.021 -11.479 -2.950 1.00 89.19 107 ASN A O 1
ATOM 888 N N . THR A 1 108 ? 5.050 -9.565 -2.331 1.00 90.25 108 THR A N 1
ATOM 889 C CA . THR A 1 108 ? 6.400 -9.902 -2.799 1.00 90.25 108 THR A CA 1
ATOM 890 C C . THR A 1 108 ? 7.250 -10.563 -1.711 1.00 90.25 108 THR A C 1
ATOM 892 O O . THR A 1 108 ? 8.306 -11.108 -2.011 1.00 90.25 108 THR A O 1
ATOM 895 N N . GLY A 1 109 ? 6.825 -10.498 -0.444 1.00 89.00 109 GLY A N 1
ATOM 896 C CA . GLY A 1 109 ? 7.652 -10.873 0.707 1.00 89.00 109 GLY A CA 1
ATOM 897 C C . GLY A 1 109 ? 8.796 -9.894 1.011 1.00 89.00 109 GLY A C 1
ATOM 898 O O . GLY A 1 109 ? 9.632 -10.197 1.860 1.00 89.00 109 GLY A O 1
ATOM 899 N N . TYR A 1 110 ? 8.850 -8.737 0.340 1.00 91.88 110 TYR A N 1
ATOM 900 C CA . TYR A 1 110 ? 9.882 -7.720 0.532 1.00 91.88 110 TYR A CA 1
ATOM 901 C C . TYR A 1 110 ? 9.321 -6.439 1.145 1.00 91.88 110 TYR A C 1
ATOM 903 O O . TYR A 1 110 ? 8.210 -6.016 0.835 1.00 91.88 110 TYR A O 1
ATOM 911 N N . GLU A 1 111 ? 10.138 -5.780 1.962 1.00 90.25 111 GLU A N 1
ATOM 912 C CA . GLU A 1 111 ? 9.863 -4.428 2.445 1.00 90.25 111 GLU A CA 1
ATOM 913 C C . GLU A 1 111 ? 9.960 -3.410 1.300 1.00 90.25 111 GLU A C 1
ATOM 915 O O . GLU A 1 111 ? 10.802 -3.541 0.408 1.00 90.25 111 GLU A O 1
ATOM 920 N N . GLN A 1 112 ? 9.154 -2.345 1.349 1.00 90.81 112 GLN A N 1
ATOM 921 C CA . GLN A 1 112 ? 9.113 -1.309 0.304 1.00 90.81 112 GLN A CA 1
ATOM 922 C C . GLN A 1 112 ? 10.494 -0.715 -0.008 1.00 90.81 112 GLN A C 1
ATOM 924 O O . GLN A 1 112 ? 10.815 -0.464 -1.168 1.00 90.81 112 GLN A O 1
ATOM 929 N N . THR A 1 113 ? 11.331 -0.509 1.011 1.00 92.38 113 THR A N 1
ATOM 930 C CA . THR A 1 113 ? 12.696 0.010 0.838 1.00 92.38 113 THR A CA 1
ATOM 931 C C . THR A 1 113 ? 13.559 -0.932 0.002 1.00 92.38 113 THR A C 1
ATOM 933 O O . THR A 1 113 ? 14.308 -0.482 -0.863 1.00 92.38 113 THR A O 1
ATOM 936 N N . TYR A 1 114 ? 13.415 -2.243 0.203 1.00 93.31 114 TYR A N 1
ATOM 937 C CA . TYR A 1 114 ? 14.121 -3.255 -0.574 1.00 93.31 114 TYR A CA 1
ATOM 938 C C . TYR A 1 114 ? 13.602 -3.326 -2.015 1.00 93.31 114 TYR A C 1
ATOM 940 O O . TYR A 1 114 ? 14.401 -3.384 -2.947 1.00 93.31 114 TYR A O 1
ATOM 948 N N . ILE A 1 115 ? 12.283 -3.225 -2.210 1.00 95.50 115 ILE A N 1
ATOM 949 C CA . ILE A 1 115 ? 11.663 -3.140 -3.543 1.00 95.50 115 ILE A CA 1
ATOM 950 C C . ILE A 1 115 ? 12.196 -1.923 -4.306 1.00 95.50 115 ILE A C 1
ATOM 952 O O . ILE A 1 115 ? 12.626 -2.059 -5.446 1.00 95.50 115 ILE A O 1
ATOM 956 N N . CYS A 1 116 ? 12.235 -0.749 -3.671 1.00 94.62 116 CYS A N 1
ATOM 957 C CA . CYS A 1 116 ? 12.763 0.477 -4.273 1.00 94.62 116 CYS A CA 1
ATOM 958 C C . CYS A 1 116 ? 14.232 0.321 -4.698 1.00 94.62 116 CYS A C 1
ATOM 960 O O . CYS A 1 116 ? 14.609 0.701 -5.807 1.00 94.62 116 CYS A O 1
ATOM 962 N N . ASN A 1 117 ? 15.057 -0.305 -3.854 1.00 93.94 117 ASN A N 1
ATOM 963 C CA . ASN A 1 117 ? 16.453 -0.582 -4.192 1.00 93.94 117 ASN A CA 1
ATOM 964 C C . ASN A 1 117 ? 16.580 -1.538 -5.385 1.00 93.94 117 ASN A C 1
ATOM 966 O O . ASN A 1 117 ? 17.395 -1.289 -6.269 1.00 93.94 117 ASN A O 1
ATOM 970 N N . LEU A 1 118 ? 15.763 -2.594 -5.443 1.00 91.75 118 LEU A N 1
ATOM 971 C CA . LEU A 1 118 ? 15.727 -3.513 -6.584 1.00 91.75 118 LEU A CA 1
ATOM 972 C C . LEU A 1 118 ? 15.283 -2.811 -7.871 1.00 91.75 118 LEU A C 1
ATOM 974 O O . LEU A 1 118 ? 15.904 -3.015 -8.911 1.00 91.75 118 LEU A O 1
ATOM 978 N N . LEU A 1 119 ? 14.268 -1.941 -7.803 1.00 92.44 119 LEU A N 1
ATOM 979 C CA . LEU A 1 119 ? 13.836 -1.151 -8.956 1.00 92.44 119 LEU A CA 1
ATOM 980 C C . LEU A 1 119 ? 14.984 -0.286 -9.497 1.00 92.44 119 LEU A C 1
ATOM 982 O O . LEU A 1 119 ? 15.215 -0.253 -10.704 1.00 92.44 119 LEU A O 1
ATOM 986 N N . LYS A 1 120 ? 15.745 0.370 -8.616 1.00 90.62 120 LYS A N 1
ATOM 987 C CA . LYS A 1 120 ? 16.894 1.204 -9.005 1.00 90.62 120 LYS A CA 1
ATOM 988 C C . LYS A 1 120 ? 18.063 0.379 -9.554 1.00 90.62 120 LYS A C 1
ATOM 990 O O . LYS A 1 120 ? 18.725 0.820 -10.488 1.00 90.62 120 LYS A O 1
ATOM 995 N N . ALA A 1 121 ? 18.304 -0.805 -8.990 1.00 84.88 121 ALA A N 1
ATOM 996 C CA . ALA A 1 121 ? 19.452 -1.657 -9.302 1.00 84.88 121 ALA A CA 1
ATOM 997 C C . ALA A 1 121 ? 19.237 -2.636 -10.471 1.00 84.88 121 ALA A C 1
ATOM 999 O O . ALA A 1 121 ? 20.185 -3.317 -10.855 1.00 84.88 121 ALA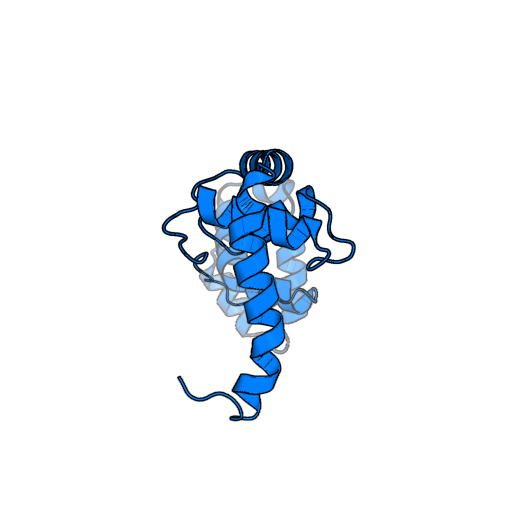 A O 1
ATOM 1000 N N . ALA A 1 122 ? 18.022 -2.741 -11.022 1.00 72.31 122 ALA A N 1
ATOM 1001 C CA . ALA A 1 122 ? 17.732 -3.671 -12.111 1.00 72.31 122 ALA A CA 1
ATOM 1002 C C . ALA A 1 122 ? 18.677 -3.454 -13.314 1.00 72.31 122 ALA A C 1
ATOM 1004 O O . ALA A 1 122 ? 18.898 -2.321 -13.759 1.00 72.31 122 ALA A O 1
ATOM 1005 N N . HIS A 1 123 ? 19.256 -4.553 -13.803 1.00 64.00 123 HIS A N 1
ATOM 1006 C CA . HIS A 1 123 ? 20.279 -4.562 -14.852 1.00 64.00 123 HIS A CA 1
ATOM 1007 C C . HIS A 1 123 ? 19.696 -4.254 -16.240 1.00 64.00 123 HIS A C 1
ATOM 1009 O O . HIS A 1 123 ? 18.570 -4.643 -16.547 1.00 64.00 123 HIS A O 1
ATOM 1015 N N . GLU A 1 124 ? 20.493 -3.608 -17.099 1.00 62.31 124 GLU A N 1
ATOM 1016 C CA . GLU A 1 124 ? 20.144 -3.340 -18.508 1.00 62.31 124 GLU A CA 1
ATOM 1017 C C . GLU A 1 124 ? 19.911 -4.617 -19.321 1.00 62.31 124 GLU A C 1
ATOM 1019 O O . GLU A 1 124 ? 19.159 -4.579 -20.291 1.00 62.31 124 GLU A O 1
ATOM 1024 N N . ASP A 1 125 ? 20.473 -5.751 -18.886 1.00 57.16 125 ASP A N 1
ATOM 1025 C CA . ASP A 1 125 ? 20.351 -7.036 -19.572 1.00 57.16 125 ASP A CA 1
ATOM 1026 C C . ASP A 1 125 ? 18.893 -7.448 -19.779 1.00 57.16 125 ASP A C 1
ATOM 1028 O O . ASP A 1 125 ? 18.605 -8.096 -20.767 1.00 57.16 125 ASP A O 1
ATOM 1032 N N . TYR A 1 126 ? 17.927 -6.988 -18.979 1.00 58.19 126 TYR A N 1
ATOM 1033 C CA . TYR A 1 126 ? 16.502 -7.240 -19.239 1.00 58.19 126 TYR A CA 1
ATOM 1034 C C . TYR A 1 126 ? 15.961 -6.592 -20.533 1.00 58.19 126 TYR A C 1
ATOM 1036 O O . TYR A 1 126 ? 14.811 -6.825 -20.902 1.00 58.19 126 TYR A O 1
ATOM 1044 N N . GLN A 1 127 ? 16.776 -5.840 -21.285 1.00 55.25 127 GLN A N 1
ATOM 1045 C CA . GLN A 1 127 ? 16.459 -5.295 -22.614 1.00 55.25 127 GLN A CA 1
ATOM 1046 C C . GLN A 1 127 ? 15.867 -6.323 -23.590 1.00 55.25 127 GLN A C 1
ATOM 1048 O O . GLN A 1 127 ? 14.933 -5.983 -24.310 1.00 55.25 127 GLN A O 1
ATOM 1053 N N . HIS A 1 128 ? 16.313 -7.582 -23.581 1.00 59.84 128 HIS A N 1
ATOM 1054 C CA . HIS A 1 128 ? 15.748 -8.611 -24.471 1.00 59.84 128 HIS A CA 1
ATOM 1055 C C . HIS A 1 128 ? 14.327 -9.042 -24.068 1.00 59.84 128 HIS A C 1
ATOM 1057 O O . HIS A 1 128 ? 13.486 -9.316 -24.924 1.00 59.84 128 HIS A O 1
ATOM 1063 N N . ILE A 1 129 ? 14.024 -9.037 -22.768 1.00 60.03 129 ILE A N 1
ATOM 1064 C CA . ILE A 1 129 ? 12.661 -9.209 -22.252 1.00 60.03 129 ILE A CA 1
ATOM 1065 C C . ILE A 1 129 ? 11.798 -7.980 -22.612 1.00 60.03 129 ILE A C 1
ATOM 1067 O O . ILE A 1 129 ? 10.618 -8.115 -22.945 1.00 60.03 129 ILE A O 1
ATOM 1071 N N . HIS A 1 130 ? 12.394 -6.784 -22.633 1.00 59.19 130 HIS A N 1
ATOM 1072 C CA . HIS A 1 130 ? 11.731 -5.548 -23.058 1.00 59.19 130 HIS A CA 1
ATOM 1073 C C . HIS A 1 130 ? 11.402 -5.494 -24.545 1.00 59.19 130 HIS A C 1
ATOM 1075 O O . HIS A 1 130 ? 10.315 -5.029 -24.881 1.00 59.19 130 HIS A O 1
ATOM 1081 N N . ASP A 1 131 ? 12.275 -5.977 -25.429 1.00 64.69 131 ASP A N 1
ATOM 1082 C CA . ASP A 1 131 ? 11.963 -6.075 -26.858 1.00 64.69 131 ASP A CA 1
ATOM 1083 C C . ASP A 1 131 ? 10.756 -6.990 -27.093 1.00 64.69 131 ASP A C 1
ATOM 1085 O O . ASP A 1 131 ? 9.859 -6.632 -27.859 1.00 64.69 131 ASP A O 1
ATOM 1089 N N . GLY A 1 132 ? 10.670 -8.099 -26.349 1.00 64.88 132 GLY A N 1
ATOM 1090 C CA . GLY A 1 132 ? 9.499 -8.975 -26.334 1.00 64.88 132 GLY A CA 1
ATOM 1091 C C . GLY A 1 132 ? 8.223 -8.249 -25.898 1.00 64.88 132 GLY A C 1
ATOM 1092 O O . GLY A 1 132 ? 7.234 -8.256 -26.625 1.00 64.88 132 GLY A O 1
ATOM 1093 N N . ILE A 1 133 ? 8.249 -7.542 -24.762 1.00 64.38 133 ILE A N 1
ATOM 1094 C CA . ILE A 1 133 ? 7.084 -6.783 -24.268 1.00 64.38 133 ILE A CA 1
ATOM 1095 C C . ILE A 1 133 ? 6.695 -5.649 -25.221 1.00 64.38 133 ILE A C 1
ATOM 1097 O O . ILE A 1 133 ? 5.514 -5.430 -25.474 1.00 64.38 133 ILE A O 1
ATOM 1101 N N . LYS A 1 134 ? 7.664 -4.916 -25.772 1.00 65.19 134 LYS A N 1
ATOM 1102 C CA . LYS A 1 134 ? 7.420 -3.814 -26.710 1.00 65.19 134 LYS A CA 1
ATOM 1103 C C . LYS A 1 134 ? 6.784 -4.314 -28.003 1.00 65.19 134 LYS A C 1
ATOM 1105 O O . LYS A 1 134 ? 5.938 -3.625 -28.572 1.00 65.19 134 LYS A O 1
ATOM 1110 N N . MET A 1 135 ? 7.191 -5.492 -28.470 1.00 68.12 135 MET A N 1
ATOM 1111 C CA . MET A 1 135 ? 6.548 -6.167 -29.591 1.00 68.12 135 MET A CA 1
ATOM 1112 C C . MET A 1 135 ? 5.111 -6.550 -29.222 1.00 68.12 135 MET A C 1
ATOM 1114 O O . MET A 1 135 ? 4.191 -6.238 -29.971 1.00 68.12 135 MET A O 1
ATOM 1118 N N . GLU A 1 136 ? 4.894 -7.082 -28.023 1.00 66.06 136 GLU A N 1
ATOM 1119 C CA . GLU A 1 136 ? 3.573 -7.517 -27.568 1.00 66.06 136 GLU A CA 1
ATOM 1120 C C . GLU A 1 136 ? 2.582 -6.367 -27.340 1.00 66.06 136 GLU A C 1
ATOM 1122 O O . GLU A 1 136 ? 1.437 -6.447 -27.780 1.00 66.06 136 GLU A O 1
ATOM 1127 N N . ILE A 1 137 ? 3.032 -5.244 -26.772 1.00 67.75 137 ILE A N 1
ATOM 1128 C CA . ILE A 1 137 ? 2.243 -4.007 -26.639 1.00 67.75 137 ILE A CA 1
ATOM 1129 C C . ILE A 1 137 ? 1.863 -3.449 -28.018 1.00 67.75 137 ILE A C 1
ATOM 1131 O O . ILE A 1 137 ? 0.764 -2.926 -28.192 1.00 67.75 137 ILE A O 1
ATOM 1135 N N . LYS A 1 138 ? 2.741 -3.569 -29.023 1.00 72.69 138 LYS A N 1
ATOM 1136 C CA . LYS A 1 138 ? 2.420 -3.173 -30.405 1.00 72.69 138 LYS A CA 1
ATOM 1137 C C . LYS A 1 138 ? 1.421 -4.114 -31.080 1.00 72.69 138 LYS A C 1
ATOM 1139 O O . LYS A 1 138 ? 0.702 -3.673 -31.972 1.00 72.69 138 LYS A O 1
ATOM 1144 N N . LEU A 1 139 ? 1.397 -5.389 -30.696 1.00 68.81 139 LEU A N 1
ATOM 1145 C CA . LEU A 1 139 ? 0.523 -6.415 -31.273 1.00 68.81 139 LEU A CA 1
ATOM 1146 C C . LEU A 1 139 ? -0.855 -6.484 -30.590 1.00 68.81 139 LEU A C 1
ATOM 1148 O O . LEU A 1 139 ? -1.822 -6.929 -31.206 1.00 68.81 139 LEU A O 1
ATOM 1152 N N . GLU A 1 140 ? -0.962 -6.009 -29.348 1.00 69.38 140 GLU A N 1
ATOM 1153 C CA . GLU A 1 140 ? -2.193 -5.928 -28.544 1.00 69.38 140 GLU A CA 1
ATOM 1154 C C . GLU A 1 140 ? -3.391 -5.292 -29.290 1.00 69.38 140 GLU A C 1
ATOM 1156 O O . GLU A 1 140 ? -4.458 -5.911 -29.320 1.00 69.38 140 GLU A O 1
ATOM 1161 N N . PRO A 1 141 ? -3.250 -4.134 -29.972 1.00 68.31 141 PRO A N 1
ATOM 1162 C CA . PRO A 1 141 ? -4.337 -3.531 -30.747 1.00 68.31 141 PRO A CA 1
ATOM 1163 C C . PRO A 1 141 ? -4.812 -4.430 -31.898 1.00 68.31 141 PRO A C 1
ATOM 1165 O O . PRO A 1 141 ? -6.009 -4.647 -32.068 1.00 68.31 141 PRO A O 1
ATOM 1168 N N . ALA A 1 142 ? -3.873 -5.029 -32.638 1.00 62.38 142 ALA A N 1
ATOM 1169 C CA . ALA A 1 142 ? -4.175 -5.885 -33.785 1.00 62.38 142 ALA A CA 1
ATOM 1170 C C . ALA A 1 142 ? -4.841 -7.216 -33.382 1.00 62.38 142 ALA A C 1
ATOM 1172 O O . ALA A 1 142 ? -5.660 -7.752 -34.131 1.00 62.38 142 ALA A O 1
ATOM 1173 N N . ARG A 1 143 ? -4.5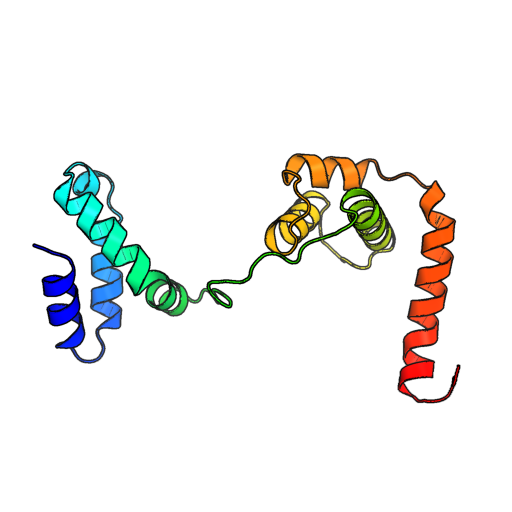38 -7.752 -32.189 1.00 66.81 143 ARG A N 1
ATOM 1174 C CA . ARG A 1 143 ? -5.240 -8.924 -31.633 1.00 66.81 143 ARG A CA 1
ATOM 1175 C C . ARG A 1 143 ? -6.640 -8.588 -31.131 1.00 66.81 143 ARG A C 1
ATOM 1177 O O . ARG A 1 143 ? -7.553 -9.377 -31.358 1.00 66.81 143 ARG A O 1
ATOM 1184 N N . ARG A 1 144 ? -6.834 -7.429 -30.489 1.00 63.59 144 ARG A N 1
ATOM 1185 C CA . ARG A 1 144 ? -8.170 -6.971 -30.056 1.00 63.59 144 ARG A CA 1
ATOM 1186 C C . ARG A 1 144 ? -9.130 -6.785 -31.233 1.00 63.59 144 ARG A C 1
ATOM 1188 O O . ARG A 1 144 ? -10.324 -7.012 -31.079 1.00 63.59 144 ARG A O 1
ATOM 1195 N N . GLU A 1 145 ? -8.603 -6.429 -32.401 1.00 69.06 145 GLU A N 1
ATOM 1196 C CA . GLU A 1 145 ? -9.357 -6.299 -33.654 1.00 69.06 145 GLU A CA 1
ATOM 1197 C C . GLU A 1 145 ? -9.499 -7.624 -34.435 1.00 69.06 145 GLU A C 1
ATOM 1199 O O . GLU A 1 145 ? -10.128 -7.654 -35.490 1.00 69.06 145 GLU A O 1
ATOM 1204 N N . GLY A 1 146 ? -8.947 -8.735 -33.928 1.00 61.03 146 GLY A N 1
ATOM 1205 C CA . GLY A 1 146 ? -9.065 -10.067 -34.536 1.00 61.03 146 GLY A CA 1
ATOM 1206 C C . GLY A 1 146 ? -8.203 -10.295 -35.786 1.00 61.03 146 GLY A C 1
ATOM 1207 O O . GLY A 1 146 ? -8.408 -11.276 -36.496 1.00 61.03 146 GLY A O 1
ATOM 1208 N N . ILE A 1 147 ? -7.240 -9.412 -36.065 1.00 60.31 147 ILE A N 1
ATOM 1209 C CA . ILE A 1 147 ? -6.416 -9.430 -37.289 1.00 60.31 147 ILE A CA 1
ATOM 1210 C C . ILE A 1 147 ? -5.296 -10.482 -37.203 1.00 60.31 147 ILE A C 1
ATOM 1212 O O . ILE A 1 147 ? -4.827 -10.988 -38.220 1.00 60.31 147 ILE A O 1
ATOM 1216 N N . LEU A 1 148 ? -4.888 -10.851 -35.988 1.00 54.03 148 LEU A N 1
ATOM 1217 C CA . LEU A 1 148 ? -3.905 -11.901 -35.723 1.00 54.03 148 LEU A CA 1
ATOM 1218 C C . LEU A 1 148 ? -4.576 -13.035 -34.943 1.00 54.03 148 LEU A C 1
ATOM 1220 O O . LEU A 1 148 ? -4.924 -12.865 -33.775 1.00 54.03 148 LEU A O 1
ATOM 1224 N N . SER A 1 149 ? -4.758 -14.185 -35.593 1.00 54.72 149 SER A N 1
ATOM 1225 C CA . SER A 1 149 ? -5.108 -15.459 -34.948 1.00 54.72 149 SER A CA 1
ATOM 1226 C C . SER A 1 149 ? -3.836 -16.299 -34.810 1.00 54.72 149 SER A C 1
ATOM 1228 O O . SER A 1 149 ? -3.039 -16.332 -35.746 1.00 54.72 149 SER A O 1
ATOM 1230 N N . ASN A 1 150 ? -3.636 -16.890 -33.624 1.00 52.66 150 ASN A N 1
ATOM 1231 C CA . ASN A 1 150 ? -2.454 -17.692 -33.269 1.00 52.66 150 ASN A CA 1
ATOM 1232 C C . ASN A 1 150 ? -2.115 -18.773 -34.299 1.00 52.66 150 ASN A C 1
ATOM 1234 O O . ASN A 1 150 ? -3.058 -19.460 -34.753 1.00 52.66 150 ASN A O 1
#

Organism: NCBI:txid1203610

Secondary structure (DSSP, 8-state):
--HHHHHHHHHTSTTTHHHHHHHHHHHH-HHHHTSHHHHHHHHHHHHHHHHHHHHHTT-----TT-PPEEPSSHHHHHHHHHHHHHTTTTTT--HHHHHHHHHHHEE-SS-HHHHHHHHHH--GGGHHHHHHHHHHHHHHHHHHTT----

pLDDT: mean 80.57, std 12.37, range [49.66, 95.5]

Foldseek 3Di:
DAQVVVVVVLVVDDPSLVVLVVVLVVLVDVVQCVDVRSVNNSVVSCVVCVVSNCVVVVHPCDPPDLPAAEDPALLVVLLVLLVCVVVCVPPPDDLLRSLVVCVVRHDSVDDSVVSSVSSVPRDPVCVVVVVVVVVVVVCVVCVVVVNDDD

Sequence (150 aa):
MSYPSLEESIERVKNNSHYILLLALLLGDPEIRKRKTWNALAKSFFTNYREKILHHCGYDAGPANLERIRIVEPKLFIEYMSGMFRYGMFEECSYEELAGFINLVFNTGYEQTYICNLLKAAHEDYQHIHDGIKMEIKLEPARREGILSN